Protein AF-A0A8J3MPX0-F1 (afdb_monomer_lite)

Foldseek 3Di:
DEAEAALPDPLVVVVVQPVVDPDQWAQPDPVSPYIYGAQLDWDWDDDPPDIAIEHEAYAADDAPPDPCCVPSNHDDPVSVVSLVVRDPDA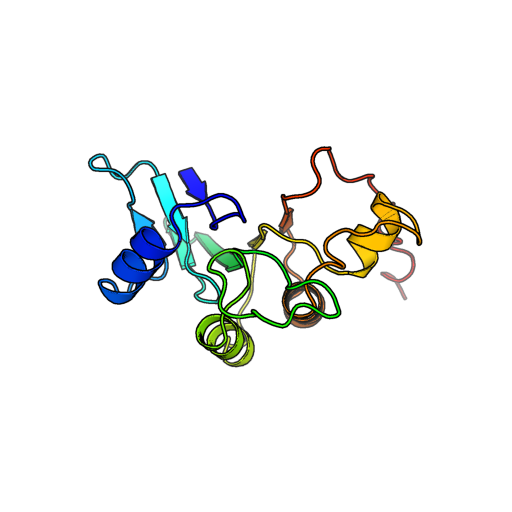HAEYEYAWAQQVLCCVQPPPDDSDGSTDVSRVVCCVRRVHPYYHYHDPPDPRPPPPPCPVPPDD

Radius of gyration: 16.19 Å; chains: 1; bounding box: 38×43×41 Å

pLDDT: mean 86.73, std 17.26, range [35.75, 98.5]

Organism: NCBI:txid2778364

Secondary structure (DSSP, 8-state):
-EE---SSS-HHHHHHHHHT--SSEEE-STTS--EEEPBT--EEEEETTEEEEEEEE-SBPPPTT-S-TTSTTBPPHHHHHHHHT--S----EEEESS--HHHHHHHH-TT--S----HHHHHHHHHH--SEEE--SSSS---------TTS--

Structure (mmCIF, N/CA/C/O backbone):
data_AF-A0A8J3MPX0-F1
#
_entry.id   AF-A0A8J3MPX0-F1
#
loop_
_atom_site.group_PDB
_atom_site.id
_atom_site.type_symbol
_atom_site.label_atom_id
_atom_site.label_alt_id
_atom_site.label_comp_id
_atom_site.label_asym_id
_atom_site.label_entity_id
_atom_site.label_seq_id
_atom_site.pdbx_PDB_ins_code
_atom_site.Cartn_x
_atom_site.Cartn_y
_atom_site.Cartn_z
_atom_site.occupancy
_atom_site.B_iso_or_equiv
_atom_site.auth_seq_id
_atom_site.auth_comp_id
_atom_site.auth_asym_id
_atom_site.auth_atom_id
_atom_site.pdbx_PDB_model_num
ATOM 1 N N . MET A 1 1 ? -16.558 -0.653 1.333 1.00 93.06 1 MET A N 1
ATOM 2 C CA . MET A 1 1 ? -15.466 -1.237 0.530 1.00 93.06 1 MET A CA 1
ATOM 3 C C . MET A 1 1 ? -14.235 -0.379 0.726 1.00 93.06 1 MET A C 1
ATOM 5 O O . MET A 1 1 ? -14.365 0.833 0.644 1.00 93.06 1 MET A O 1
ATOM 9 N N . ILE A 1 2 ? -13.094 -0.992 1.027 1.00 96.94 2 ILE A N 1
ATOM 10 C CA . ILE A 1 2 ? -11.810 -0.306 1.223 1.00 96.94 2 ILE A CA 1
ATOM 11 C C . ILE A 1 2 ? -10.881 -0.781 0.114 1.00 96.94 2 ILE A C 1
ATOM 13 O O . ILE A 1 2 ? -10.868 -1.977 -0.176 1.00 96.94 2 ILE A O 1
ATOM 17 N N . PHE A 1 3 ? -10.148 0.133 -0.511 1.00 97.81 3 PHE A N 1
ATOM 18 C CA . PHE A 1 3 ? -9.198 -0.196 -1.564 1.00 97.81 3 PHE A CA 1
ATOM 19 C C . PHE A 1 3 ? -7.923 0.638 -1.433 1.00 97.81 3 PHE A C 1
ATOM 21 O O . PHE A 1 3 ? -7.929 1.719 -0.845 1.00 97.81 3 PHE A O 1
ATOM 28 N N . VAL A 1 4 ? -6.845 0.123 -2.014 1.00 98.19 4 VAL A N 1
ATOM 29 C CA . VAL A 1 4 ? -5.649 0.894 -2.360 1.00 98.19 4 VAL A CA 1
ATOM 30 C C . VAL A 1 4 ? -5.652 1.103 -3.866 1.00 98.19 4 VAL A C 1
ATOM 32 O O . VAL A 1 4 ? -6.127 0.243 -4.609 1.00 98.19 4 VAL A O 1
ATOM 35 N N . ARG A 1 5 ? -5.147 2.245 -4.322 1.00 96.94 5 ARG A N 1
ATOM 36 C CA . ARG A 1 5 ? -5.080 2.569 -5.751 1.00 96.94 5 ARG A CA 1
ATOM 37 C C . ARG A 1 5 ? -4.221 1.568 -6.530 1.00 96.94 5 ARG A C 1
ATOM 39 O O . ARG A 1 5 ? -3.135 1.199 -6.077 1.00 96.94 5 ARG A O 1
ATOM 46 N N . GLY A 1 6 ? -4.694 1.171 -7.710 1.00 95.62 6 GLY A N 1
ATOM 47 C CA . GLY A 1 6 ? -3.947 0.334 -8.636 1.00 95.62 6 GLY A CA 1
ATOM 48 C C . GLY A 1 6 ? -2.953 1.097 -9.513 1.00 95.62 6 GLY A C 1
ATOM 49 O O . GLY A 1 6 ? -2.522 2.196 -9.184 1.00 95.62 6 GLY A O 1
ATOM 50 N N . ASN A 1 7 ? -2.605 0.516 -10.664 1.00 94.88 7 ASN A N 1
ATOM 51 C CA . ASN A 1 7 ? -1.813 1.167 -11.720 1.00 94.88 7 ASN A CA 1
ATOM 52 C C . ASN A 1 7 ? -2.674 1.716 -12.878 1.00 94.88 7 ASN A C 1
ATOM 54 O O . ASN A 1 7 ? -2.130 2.157 -13.891 1.00 94.88 7 ASN A O 1
ATOM 58 N N . HIS A 1 8 ? -4.000 1.617 -12.756 1.00 95.12 8 HIS A N 1
ATOM 59 C CA . HIS A 1 8 ? -4.993 2.047 -13.742 1.00 95.12 8 HIS A CA 1
ATOM 60 C C . HIS A 1 8 ? -6.074 2.891 -13.058 1.00 95.12 8 HIS A C 1
ATOM 62 O O . HIS A 1 8 ? -7.250 2.549 -13.103 1.00 95.12 8 HIS A O 1
ATOM 68 N N . GLU A 1 9 ? -5.660 3.972 -12.401 1.00 96.31 9 GLU A N 1
ATOM 69 C CA . GLU A 1 9 ? -6.555 4.870 -11.666 1.00 96.31 9 GLU A CA 1
ATOM 70 C C . GLU A 1 9 ? -6.443 6.307 -12.183 1.00 96.31 9 GLU A C 1
ATOM 72 O O . GLU A 1 9 ? -5.487 6.662 -12.881 1.00 96.31 9 GLU A O 1
ATOM 77 N N . ASP A 1 10 ? -7.384 7.162 -11.782 1.00 96.94 10 ASP A N 1
ATOM 78 C CA . ASP A 1 10 ? -7.207 8.611 -11.888 1.00 96.94 10 ASP A CA 1
ATOM 79 C C . ASP A 1 10 ? -6.283 9.101 -10.764 1.00 96.94 10 ASP A C 1
ATOM 81 O O . ASP A 1 10 ? -6.707 9.473 -9.668 1.00 96.94 10 ASP A O 1
ATOM 85 N N . HIS A 1 11 ? -4.979 9.019 -11.025 1.00 96.94 11 HIS A N 1
ATOM 86 C CA . HIS A 1 11 ? -3.955 9.331 -10.033 1.00 96.94 11 HIS A CA 1
ATOM 87 C C . HIS A 1 11 ? -3.934 10.805 -9.639 1.00 96.94 11 HIS A C 1
ATOM 89 O O . HIS A 1 11 ? -3.718 11.094 -8.469 1.00 96.94 11 HIS A O 1
ATOM 95 N N . LEU A 1 12 ? -4.188 11.716 -10.584 1.00 96.75 12 LEU A N 1
ATOM 96 C CA . LEU A 1 12 ? -4.215 13.150 -10.294 1.00 96.75 12 LEU A CA 1
ATOM 97 C C . LEU A 1 12 ? -5.365 13.471 -9.345 1.00 96.75 12 LEU A C 1
ATOM 99 O O . LEU A 1 12 ? -5.148 14.099 -8.313 1.00 96.75 12 LEU A O 1
ATOM 103 N N . TRP A 1 13 ? -6.559 12.955 -9.641 1.00 97.38 13 TRP A N 1
ATOM 104 C CA . TRP A 1 13 ? -7.716 13.151 -8.780 1.00 97.38 13 TRP A CA 1
ATOM 105 C C . TRP A 1 13 ? -7.519 12.553 -7.381 1.00 97.38 13 TRP A C 1
ATOM 107 O O . TRP A 1 13 ? -7.820 13.194 -6.374 1.00 97.38 13 TRP A O 1
ATOM 117 N N . LEU A 1 14 ? -6.975 11.335 -7.296 1.00 97.19 14 LEU A N 1
ATOM 118 C CA . LEU A 1 14 ? -6.688 10.699 -6.011 1.00 97.19 14 LEU A CA 1
ATOM 119 C C . LEU A 1 14 ? -5.577 11.414 -5.224 1.00 97.19 14 LEU A C 1
ATOM 121 O O . LEU A 1 14 ? -5.605 11.402 -3.995 1.00 97.19 14 LEU A O 1
ATOM 125 N N . ASP A 1 15 ? -4.594 12.016 -5.895 1.00 96.56 15 ASP A N 1
ATOM 126 C CA . ASP A 1 15 ? -3.540 12.809 -5.248 1.00 96.56 15 ASP A CA 1
ATOM 127 C C . ASP A 1 15 ? -4.093 14.127 -4.696 1.00 96.56 15 ASP A C 1
ATOM 129 O O . ASP A 1 15 ? -3.830 14.463 -3.541 1.00 96.56 15 ASP A O 1
ATOM 133 N N . GLU A 1 16 ? -4.929 14.830 -5.463 1.00 96.69 16 GLU A N 1
ATOM 134 C CA . GLU A 1 16 ? -5.644 16.021 -4.989 1.00 96.69 16 GLU A CA 1
ATOM 135 C C . GLU A 1 16 ? -6.540 15.696 -3.788 1.00 96.69 16 GLU A C 1
ATOM 137 O O . GLU A 1 16 ? -6.546 16.425 -2.794 1.00 96.69 16 GLU A O 1
ATOM 142 N N . LEU A 1 17 ? -7.261 14.573 -3.843 1.00 95.56 17 LEU A N 1
ATOM 143 C CA . LEU A 1 17 ? -8.110 14.117 -2.748 1.00 95.56 17 LEU A CA 1
ATOM 144 C C . LEU A 1 17 ? -7.295 13.804 -1.482 1.00 95.56 17 LEU A C 1
ATOM 146 O O . LEU A 1 17 ? -7.712 14.153 -0.377 1.00 95.56 17 LEU A O 1
ATOM 150 N N . GLU A 1 18 ? -6.126 13.170 -1.624 1.00 96.31 18 GLU A N 1
ATOM 151 C CA . GLU A 1 18 ? -5.229 12.914 -0.494 1.00 96.31 18 GLU A CA 1
ATOM 152 C C . GLU A 1 18 ? -4.703 14.191 0.156 1.00 96.31 18 GLU A C 1
ATOM 154 O O . GLU A 1 18 ? -4.595 14.225 1.381 1.00 96.31 18 GLU A O 1
ATOM 159 N N . GLN A 1 19 ? -4.380 15.211 -0.641 1.00 95.62 19 GLN A N 1
ATOM 160 C CA . GLN A 1 19 ? -3.870 16.499 -0.157 1.00 95.62 19 GLN A CA 1
ATOM 161 C C . GLN A 1 19 ? -4.922 17.303 0.618 1.00 95.62 19 GLN A C 1
ATOM 163 O O . GLN A 1 19 ? -4.574 18.162 1.421 1.00 95.62 19 GLN A O 1
ATOM 168 N N . GLN A 1 20 ? -6.209 17.035 0.388 1.00 96.25 20 GLN A N 1
ATOM 169 C CA . GLN A 1 20 ? -7.324 17.737 1.031 1.00 96.25 20 GLN A CA 1
ATOM 170 C C . GLN A 1 20 ? -7.769 17.107 2.358 1.00 96.25 20 GLN A C 1
ATOM 172 O O . GL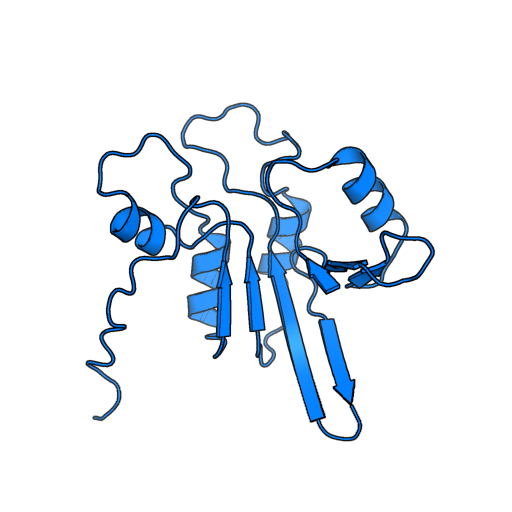N A 1 20 ? -8.699 17.602 2.996 1.00 96.25 20 GLN A O 1
ATOM 177 N N . SER A 1 21 ? -7.155 16.000 2.776 1.00 95.25 21 SER A N 1
ATOM 178 C CA . SER A 1 21 ? -7.561 15.261 3.967 1.00 95.25 21 SER A CA 1
ATOM 179 C C . SER A 1 21 ? -6.345 14.853 4.780 1.00 95.25 21 SER A C 1
ATOM 181 O O . SER A 1 21 ? -5.363 14.395 4.218 1.00 95.25 21 SER A O 1
ATOM 183 N N . GLU A 1 22 ? -6.429 14.927 6.103 1.00 94.88 22 GLU A N 1
ATOM 184 C CA . GLU A 1 22 ? -5.423 14.341 7.003 1.00 94.88 22 GLU A CA 1
ATOM 185 C C . GLU A 1 22 ? -5.766 12.895 7.390 1.00 94.88 22 GLU A C 1
ATOM 187 O O . GLU A 1 22 ? -4.956 12.193 7.986 1.00 94.88 22 GLU A O 1
ATOM 192 N N . GLU A 1 23 ? -6.960 12.419 7.027 1.00 96.81 23 GLU A N 1
ATOM 193 C CA . GLU A 1 23 ? -7.422 11.086 7.401 1.00 96.81 23 GLU A CA 1
ATOM 194 C C . GLU A 1 23 ? -6.669 9.999 6.614 1.00 96.81 23 GLU A C 1
ATOM 196 O O . GLU A 1 23 ? -6.421 10.164 5.411 1.00 96.81 23 GLU A O 1
ATOM 201 N N . PRO A 1 24 ? -6.363 8.847 7.242 1.00 96.88 24 PRO A N 1
ATOM 202 C CA . PRO A 1 24 ? -5.704 7.728 6.568 1.00 96.88 24 PRO A CA 1
ATOM 203 C C . PRO A 1 24 ? -6.605 7.070 5.517 1.00 96.88 24 PRO A C 1
ATOM 205 O O . PRO A 1 24 ? -6.117 6.449 4.573 1.00 96.88 24 PRO A O 1
ATOM 208 N N . ILE A 1 25 ? -7.926 7.203 5.664 1.00 97.56 25 ILE A N 1
ATOM 209 C CA . ILE A 1 25 ? -8.925 6.605 4.785 1.00 97.56 25 ILE A CA 1
ATOM 210 C C . ILE A 1 25 ? -9.960 7.652 4.358 1.00 97.56 25 ILE A C 1
ATOM 212 O O . ILE A 1 25 ? -10.566 8.320 5.193 1.00 97.56 25 ILE A O 1
ATOM 216 N N . ILE A 1 26 ? -10.185 7.786 3.049 1.00 97.94 26 ILE A N 1
ATOM 217 C CA . ILE A 1 26 ? -11.015 8.854 2.472 1.00 97.94 26 ILE A CA 1
ATOM 218 C C . ILE A 1 26 ? -12.174 8.246 1.670 1.00 97.94 26 ILE A C 1
ATOM 220 O O . ILE A 1 26 ? -11.928 7.388 0.820 1.00 97.94 26 ILE A O 1
ATOM 224 N N . PRO A 1 27 ? -13.439 8.655 1.889 1.00 97.50 27 PRO A N 1
ATOM 225 C CA . PRO A 1 27 ? -14.541 8.240 1.026 1.00 97.50 27 PRO A CA 1
ATOM 226 C C . PRO A 1 27 ? -14.401 8.862 -0.369 1.00 97.50 27 PRO A C 1
ATOM 228 O O . PRO A 1 27 ? -14.211 10.068 -0.492 1.00 97.50 27 PRO A O 1
ATOM 231 N N . ILE A 1 28 ? -14.546 8.047 -1.414 1.00 96.50 28 ILE A N 1
ATOM 232 C CA . ILE A 1 28 ? -14.420 8.485 -2.816 1.00 96.50 28 ILE A CA 1
ATOM 233 C C . ILE A 1 28 ? -15.768 8.619 -3.537 1.00 96.50 28 ILE A C 1
ATOM 235 O O . ILE A 1 28 ? -15.825 9.001 -4.702 1.00 96.50 28 ILE A O 1
ATOM 239 N N . ASP A 1 29 ? -16.864 8.289 -2.856 1.00 95.81 29 ASP A N 1
ATOM 240 C CA . ASP A 1 29 ? -18.222 8.389 -3.377 1.00 95.81 29 ASP A CA 1
ATOM 241 C C . ASP A 1 29 ? -19.140 9.154 -2.411 1.00 95.81 29 ASP A C 1
ATOM 243 O O . ASP A 1 29 ? -18.944 9.158 -1.192 1.00 95.81 29 ASP A O 1
ATOM 247 N N . ALA A 1 30 ? -20.198 9.760 -2.954 1.00 95.00 30 ALA A N 1
ATOM 248 C CA . ALA A 1 30 ? -21.140 10.581 -2.190 1.00 95.00 30 ALA A CA 1
ATOM 249 C C . ALA A 1 30 ? -21.890 9.810 -1.084 1.00 95.00 30 ALA A C 1
ATOM 251 O O . ALA A 1 30 ? -22.375 10.420 -0.131 1.00 95.00 30 ALA A O 1
ATOM 252 N N . TYR A 1 31 ? -21.982 8.480 -1.185 1.00 96.75 31 TYR A N 1
ATOM 253 C CA . TYR A 1 31 ? -22.680 7.637 -0.213 1.00 96.75 31 TYR A CA 1
ATOM 254 C C . TYR A 1 31 ? -21.755 7.059 0.856 1.00 96.75 31 TYR A C 1
ATOM 256 O O . TYR A 1 31 ? -22.244 6.344 1.734 1.00 96.75 31 TYR A O 1
ATOM 264 N N . LYS A 1 32 ? -20.447 7.356 0.798 1.00 95.69 32 LYS A N 1
ATOM 265 C CA . LYS A 1 32 ? -19.437 6.847 1.734 1.00 95.69 32 LYS A CA 1
ATOM 266 C C . LYS A 1 32 ? -19.474 5.318 1.823 1.00 95.69 32 LYS A C 1
ATOM 268 O O . LYS A 1 32 ? -19.566 4.728 2.898 1.00 95.69 32 LYS A O 1
ATOM 273 N N . ARG A 1 33 ? -19.473 4.659 0.666 1.00 96.50 33 ARG A N 1
ATOM 274 C CA . ARG A 1 33 ? -19.478 3.194 0.536 1.00 96.50 33 ARG A CA 1
ATOM 275 C C . ARG A 1 33 ? -18.143 2.661 0.040 1.00 96.50 33 ARG A C 1
ATOM 277 O O . ARG A 1 33 ? -17.834 1.495 0.300 1.00 96.50 33 ARG A O 1
ATOM 284 N N . VAL A 1 34 ? -17.355 3.484 -0.640 1.00 97.56 34 VAL A N 1
ATOM 285 C CA . VAL A 1 34 ? -16.050 3.157 -1.205 1.00 97.56 34 VAL A CA 1
ATOM 286 C C . VAL A 1 34 ? -15.012 4.109 -0.634 1.00 97.56 34 VAL A C 1
ATOM 288 O O . VAL A 1 34 ? -15.185 5.325 -0.648 1.00 97.56 34 VAL A O 1
ATOM 291 N N . TYR A 1 35 ? -13.938 3.535 -0.110 1.00 98.12 35 TYR A N 1
ATOM 292 C CA . TYR A 1 35 ? -12.942 4.252 0.661 1.00 98.12 35 TYR A CA 1
ATOM 293 C C . TYR A 1 35 ? -11.540 3.952 0.154 1.00 98.12 35 TYR A C 1
ATOM 295 O O . TYR A 1 35 ? -11.136 2.790 0.103 1.00 98.12 35 TYR A O 1
ATOM 303 N N . HIS A 1 36 ? -10.809 5.006 -0.177 1.00 98.31 36 HIS A N 1
ATOM 304 C CA . HIS A 1 36 ? -9.409 4.952 -0.553 1.00 98.31 36 HIS A CA 1
ATOM 305 C C . HIS A 1 36 ? -8.536 5.003 0.706 1.00 98.31 36 HIS A C 1
ATOM 307 O O . HIS A 1 36 ? -8.614 5.963 1.472 1.00 98.31 36 HIS A O 1
ATOM 313 N N . LEU A 1 37 ? -7.725 3.968 0.924 1.00 98.44 37 LEU A N 1
ATOM 314 C CA . LEU A 1 37 ? -6.729 3.904 1.992 1.00 98.44 37 LEU A CA 1
ATOM 315 C C . LEU A 1 37 ? -5.395 4.448 1.468 1.00 98.44 37 LEU A C 1
ATOM 317 O O . LEU A 1 37 ? -4.862 3.928 0.487 1.00 98.44 37 LEU A O 1
ATOM 321 N N . LYS A 1 38 ? -4.861 5.483 2.122 1.00 98.00 38 LYS A N 1
ATOM 322 C CA . LYS A 1 38 ? -3.604 6.120 1.721 1.00 98.00 38 LYS A CA 1
ATOM 323 C C . LYS A 1 38 ? -2.414 5.187 1.902 1.00 98.00 38 LYS A C 1
ATOM 325 O O . LYS A 1 38 ? -2.317 4.470 2.901 1.00 98.00 38 LYS A O 1
ATOM 330 N N . THR A 1 39 ? -1.462 5.267 0.977 1.00 98.31 39 THR A N 1
ATOM 331 C CA . THR A 1 39 ? -0.187 4.566 1.125 1.00 98.31 39 THR A CA 1
ATOM 332 C C . THR A 1 39 ? 0.551 5.064 2.368 1.00 98.31 39 THR A C 1
ATOM 334 O O . THR A 1 39 ? 0.705 6.273 2.570 1.00 98.31 39 THR A O 1
ATOM 337 N N . GLY A 1 40 ? 1.015 4.128 3.199 1.00 97.44 40 GLY A N 1
ATOM 338 C CA . GLY A 1 40 ? 1.873 4.443 4.344 1.00 97.44 40 GLY A CA 1
ATOM 339 C C . GLY A 1 40 ? 1.160 5.089 5.535 1.00 97.44 40 GLY A C 1
ATOM 340 O O . GLY A 1 40 ? 1.833 5.567 6.441 1.00 97.44 40 GLY A O 1
ATOM 341 N N . GLN A 1 41 ? -0.177 5.108 5.568 1.00 96.94 41 GLN A N 1
ATOM 342 C CA . GLN A 1 41 ? -0.937 5.591 6.725 1.00 96.94 41 GLN A CA 1
ATOM 343 C C . GLN A 1 41 ? -1.809 4.470 7.310 1.00 96.94 41 GLN A C 1
ATOM 345 O O . GLN A 1 41 ? -2.816 4.097 6.703 1.00 96.94 41 GLN A O 1
ATOM 350 N N . PRO A 1 42 ? -1.445 3.901 8.476 1.00 96.88 42 PRO A N 1
ATOM 351 C CA . PRO A 1 42 ? -2.245 2.866 9.112 1.00 96.88 42 PRO A CA 1
ATOM 352 C C . PRO A 1 42 ? -3.621 3.394 9.517 1.00 96.88 42 PRO A C 1
ATOM 354 O O . PRO A 1 42 ? -3.739 4.438 10.157 1.00 96.88 42 PRO A O 1
ATOM 357 N N . TRP A 1 43 ? -4.662 2.632 9.206 1.00 97.38 43 TRP A N 1
ATOM 358 C CA . TRP A 1 43 ? -6.015 2.886 9.679 1.00 97.38 43 TRP A CA 1
ATOM 359 C C . TRP A 1 43 ? -6.406 1.855 10.735 1.00 97.38 43 TRP A C 1
ATOM 361 O O . TRP A 1 43 ? -6.233 0.651 10.537 1.00 97.38 43 TRP A O 1
ATOM 371 N N . ILE A 1 44 ? -6.945 2.327 11.859 1.00 96.88 44 ILE A N 1
ATOM 372 C CA . ILE A 1 44 ? -7.435 1.476 12.943 1.00 96.88 44 ILE A CA 1
ATOM 373 C C . ILE A 1 44 ? -8.956 1.412 12.844 1.00 96.88 44 ILE A C 1
ATOM 375 O O . ILE A 1 44 ? -9.657 2.389 13.111 1.00 96.88 44 ILE A O 1
ATOM 379 N N . PHE A 1 45 ? -9.472 0.241 12.481 1.00 95.56 45 PHE A N 1
ATOM 380 C CA . PHE A 1 45 ? -10.891 -0.055 12.609 1.00 95.56 45 PHE A CA 1
ATOM 381 C C . PHE A 1 45 ? -11.173 -0.553 14.021 1.00 95.56 45 PHE A C 1
ATOM 383 O O . PHE A 1 45 ? -10.627 -1.578 14.427 1.00 95.56 45 PHE A O 1
ATOM 390 N N . GLN A 1 46 ? -12.049 0.134 14.751 1.00 96.62 46 GLN A N 1
ATOM 391 C CA . GLN A 1 46 ? -12.422 -0.244 16.109 1.00 96.62 46 GLN A CA 1
ATOM 392 C C . GLN A 1 46 ? -13.918 -0.544 16.211 1.00 96.62 46 GLN A C 1
ATOM 394 O O . GLN A 1 46 ? -14.761 0.222 15.738 1.00 96.62 46 GLN A O 1
ATOM 399 N N . LYS A 1 47 ? -14.255 -1.649 16.882 1.00 95.75 47 LYS A N 1
ATOM 400 C CA . LYS A 1 47 ? -15.630 -2.015 17.231 1.00 95.75 47 LYS A CA 1
ATOM 401 C C . LYS A 1 47 ? -15.669 -2.523 18.671 1.00 95.75 47 LYS A C 1
ATOM 403 O O . LYS A 1 47 ? -15.270 -3.645 18.964 1.00 95.75 47 LYS A O 1
ATOM 408 N N . GLY A 1 48 ? -16.168 -1.687 19.581 1.00 95.88 48 GLY A N 1
ATOM 409 C CA . GLY A 1 48 ? -16.094 -1.971 21.015 1.00 95.88 48 GLY A CA 1
ATOM 410 C C . GLY A 1 48 ? -14.635 -2.050 21.476 1.00 95.88 48 GLY A C 1
ATOM 411 O O . GLY A 1 48 ? -13.883 -1.092 21.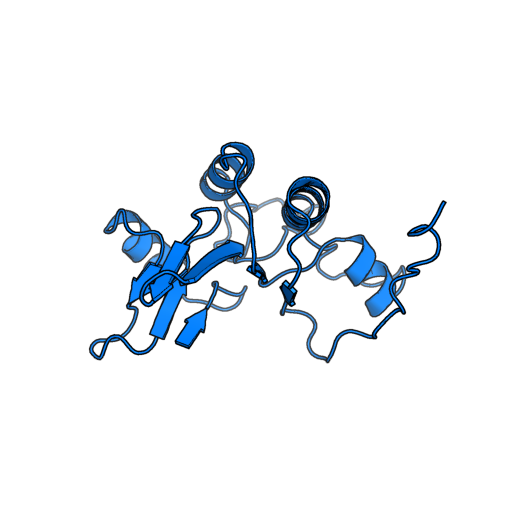296 1.00 95.88 48 GLY A O 1
ATOM 412 N N . ASN A 1 49 ? -14.248 -3.201 22.031 1.00 95.31 49 ASN A N 1
ATOM 413 C CA . ASN A 1 49 ? -12.887 -3.465 22.517 1.00 95.31 49 ASN A CA 1
ATOM 414 C C . ASN A 1 49 ? -11.997 -4.169 21.480 1.00 95.31 49 ASN A C 1
ATOM 416 O O . ASN A 1 49 ? -10.835 -4.447 21.765 1.00 95.31 49 ASN A O 1
ATOM 420 N N . GLU A 1 50 ? -12.533 -4.492 20.302 1.00 96.19 50 GLU A N 1
ATOM 421 C CA . GLU A 1 50 ? -11.768 -5.103 19.219 1.00 96.19 50 GLU A CA 1
ATOM 422 C C . GLU A 1 50 ? -11.222 -4.022 18.289 1.00 96.19 50 GLU A C 1
ATOM 424 O O . GLU A 1 50 ? -11.935 -3.077 17.932 1.00 96.19 50 GLU A O 1
ATOM 429 N N . GLN A 1 51 ? -9.967 -4.189 17.870 1.00 96.56 51 GLN A N 1
ATOM 430 C CA . GLN A 1 51 ? -9.318 -3.318 16.900 1.00 96.56 51 GLN A CA 1
ATOM 431 C C . GLN A 1 51 ? -8.603 -4.129 15.819 1.00 96.56 51 GLN A C 1
ATOM 433 O O . GLN A 1 51 ? -8.039 -5.189 16.095 1.00 96.56 51 GLN A O 1
ATOM 438 N N . VAL A 1 52 ? -8.609 -3.603 14.597 1.00 96.81 52 VAL A N 1
ATOM 439 C CA . VAL A 1 52 ? -7.858 -4.133 13.457 1.00 96.81 52 VAL A CA 1
ATOM 440 C C . VAL A 1 52 ? -7.084 -2.986 12.822 1.00 96.81 52 VAL A C 1
ATOM 442 O O . VAL A 1 52 ? -7.681 -2.036 12.318 1.00 96.81 52 VAL A O 1
ATOM 445 N N . THR A 1 53 ? -5.758 -3.088 12.830 1.00 97.88 53 THR A N 1
ATOM 446 C CA . THR A 1 53 ? -4.864 -2.160 12.133 1.00 97.88 53 THR A CA 1
ATOM 447 C C . THR A 1 53 ? -4.648 -2.635 10.702 1.00 97.88 53 THR A C 1
ATOM 449 O O . THR A 1 53 ? -4.182 -3.757 10.473 1.00 97.88 53 THR A O 1
ATOM 452 N N . ILE A 1 54 ? -4.960 -1.768 9.743 1.00 98.19 54 ILE A N 1
ATOM 453 C CA . ILE A 1 54 ? -4.850 -2.027 8.308 1.00 98.19 54 ILE A CA 1
ATOM 454 C C . ILE A 1 54 ? -3.871 -1.019 7.708 1.00 98.19 54 ILE A C 1
ATOM 456 O O . ILE A 1 54 ? -4.015 0.182 7.921 1.00 98.19 54 ILE A O 1
ATOM 460 N N . LEU A 1 55 ? -2.896 -1.499 6.942 1.00 98.50 55 LEU A N 1
ATOM 461 C CA . LEU A 1 55 ? -1.970 -0.667 6.173 1.00 98.50 55 LEU A CA 1
ATOM 462 C C . LEU A 1 55 ? -2.206 -0.890 4.681 1.00 98.50 55 LEU A C 1
ATOM 464 O O . LEU A 1 55 ? -2.333 -2.030 4.235 1.00 98.50 55 LEU A O 1
ATOM 468 N N . GLY A 1 56 ? -2.254 0.205 3.927 1.00 98.19 56 GLY A N 1
ATOM 469 C CA . GLY A 1 56 ? -2.359 0.196 2.475 1.00 98.19 56 GLY A CA 1
ATOM 470 C C . GLY A 1 56 ? -1.036 0.550 1.802 1.00 98.19 56 GLY A C 1
ATOM 471 O O . GLY A 1 56 ? -0.322 1.431 2.283 1.00 98.19 56 GLY A O 1
ATOM 472 N N . ILE A 1 57 ? -0.733 -0.102 0.678 1.00 98.44 57 ILE A N 1
ATOM 473 C CA . ILE A 1 57 ? 0.307 0.309 -0.275 1.00 98.44 57 ILE A CA 1
ATOM 474 C C . ILE A 1 57 ? -0.268 0.237 -1.693 1.00 98.44 57 ILE A C 1
ATOM 476 O O . ILE A 1 57 ? -0.486 -0.847 -2.236 1.00 98.44 57 ILE A O 1
ATOM 480 N N . GLY A 1 58 ? -0.574 1.395 -2.277 1.00 97.44 58 GLY A N 1
ATOM 481 C CA . GLY A 1 58 ? -1.065 1.481 -3.652 1.00 97.44 58 GLY A CA 1
ATOM 482 C C . GLY A 1 58 ? 0.058 1.490 -4.691 1.00 97.44 58 GLY A C 1
ATOM 483 O O . GLY A 1 58 ? 1.233 1.371 -4.351 1.00 97.44 58 GLY A O 1
ATOM 484 N N . ARG A 1 59 ? -0.322 1.706 -5.960 1.00 96.69 59 ARG A N 1
ATOM 485 C CA . ARG A 1 59 ? 0.589 1.854 -7.115 1.00 96.69 59 ARG A CA 1
ATOM 486 C C . ARG A 1 59 ? 1.416 0.581 -7.375 1.00 96.69 59 ARG A C 1
ATOM 488 O O . ARG A 1 59 ? 1.144 -0.482 -6.818 1.00 96.69 59 ARG A O 1
ATOM 495 N N . ILE A 1 60 ? 2.359 0.662 -8.311 1.00 94.94 60 ILE A N 1
ATOM 496 C CA . ILE A 1 60 ? 3.331 -0.400 -8.619 1.00 94.94 60 ILE A CA 1
ATOM 497 C C . ILE A 1 60 ? 4.761 0.122 -8.529 1.00 94.94 60 ILE A C 1
ATOM 499 O O . ILE A 1 60 ? 4.996 1.332 -8.586 1.00 94.94 60 ILE A O 1
ATOM 503 N N . ALA A 1 61 ? 5.724 -0.789 -8.431 1.00 92.62 61 ALA A N 1
ATOM 504 C CA . ALA A 1 61 ? 7.124 -0.434 -8.608 1.00 92.62 61 ALA A CA 1
ATOM 505 C C . ALA A 1 61 ? 7.388 0.057 -10.042 1.00 92.62 61 ALA A C 1
ATOM 507 O O . ALA A 1 61 ? 6.786 -0.418 -11.014 1.00 92.62 61 ALA A O 1
ATOM 508 N N . ALA A 1 62 ? 8.312 1.008 -10.182 1.00 90.25 62 ALA A N 1
ATOM 509 C CA . ALA A 1 62 ? 8.826 1.384 -11.490 1.00 90.25 62 ALA A CA 1
ATOM 510 C C . ALA A 1 62 ? 9.723 0.257 -12.036 1.00 90.25 62 ALA A C 1
ATOM 512 O O . ALA A 1 62 ? 10.561 -0.268 -11.299 1.00 90.25 62 ALA A O 1
ATOM 513 N N . PRO A 1 63 ? 9.575 -0.146 -13.310 1.00 84.50 63 PRO A N 1
ATOM 514 C CA . PRO A 1 63 ? 10.424 -1.180 -13.882 1.00 84.50 63 PRO A CA 1
ATOM 515 C C . PRO A 1 63 ? 11.875 -0.698 -13.995 1.00 84.50 63 PRO A C 1
ATOM 517 O O . PRO A 1 63 ? 12.144 0.491 -14.167 1.00 84.50 63 PRO A O 1
ATOM 520 N N . THR A 1 64 ? 12.827 -1.632 -13.946 1.00 81.06 64 THR A N 1
ATOM 521 C CA . THR A 1 64 ? 14.252 -1.318 -14.116 1.00 81.06 64 THR A CA 1
ATOM 522 C C . THR A 1 64 ? 14.495 -0.574 -15.431 1.00 81.06 64 THR A C 1
ATOM 524 O O . THR A 1 64 ? 14.104 -1.046 -16.498 1.00 81.06 64 THR A O 1
ATOM 527 N N . GLY A 1 65 ? 15.174 0.572 -15.352 1.00 82.00 65 GLY A N 1
ATOM 528 C CA . GLY A 1 65 ? 15.458 1.423 -16.510 1.00 82.00 65 GLY A CA 1
ATOM 529 C C . GLY A 1 65 ? 14.331 2.390 -16.886 1.00 82.00 65 GLY A C 1
ATOM 530 O O . GLY A 1 65 ? 14.453 3.071 -17.897 1.00 82.00 65 GLY A O 1
ATOM 531 N N . GLU A 1 66 ? 13.249 2.471 -16.103 1.00 86.62 66 GLU A N 1
ATOM 5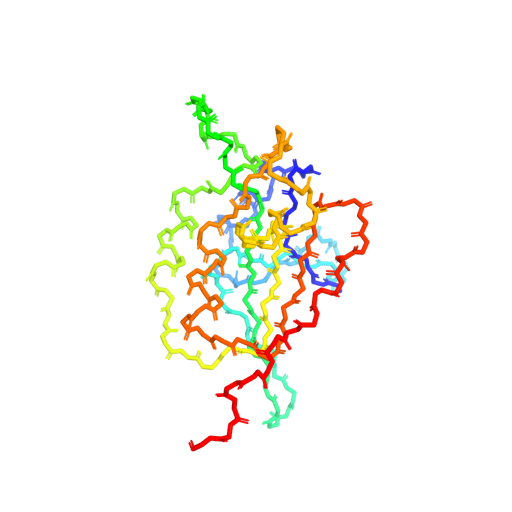32 C CA . GLU A 1 66 ? 12.279 3.562 -16.224 1.00 86.62 66 GLU A CA 1
ATOM 533 C C . GLU A 1 66 ? 12.928 4.896 -15.840 1.00 86.62 66 GLU A C 1
ATOM 535 O O . GLU A 1 66 ? 13.428 5.065 -14.728 1.00 86.62 66 GLU A O 1
ATOM 540 N N . GLU A 1 67 ? 12.890 5.856 -16.760 1.00 85.56 67 GLU A N 1
ATOM 541 C CA . GLU A 1 67 ? 13.441 7.196 -16.545 1.00 85.56 67 GLU A CA 1
ATOM 542 C C . GLU A 1 67 ? 12.393 8.151 -15.957 1.00 85.56 67 GLU A C 1
ATOM 544 O O . GLU A 1 67 ? 12.733 9.098 -15.248 1.00 85.56 67 GLU A O 1
ATOM 549 N N . ASN A 1 68 ? 11.102 7.902 -16.206 1.00 87.94 68 ASN A N 1
ATOM 550 C CA . ASN A 1 68 ? 10.016 8.738 -15.711 1.00 87.94 68 ASN A CA 1
ATOM 551 C C . ASN A 1 68 ? 9.319 8.099 -14.502 1.00 87.94 68 ASN A C 1
ATOM 553 O O . ASN A 1 68 ? 8.184 7.620 -14.581 1.00 87.94 68 ASN A O 1
ATOM 557 N N . LEU A 1 69 ? 10.000 8.163 -13.357 1.00 85.69 69 LEU A N 1
ATOM 558 C CA . LEU A 1 69 ? 9.508 7.681 -12.058 1.00 85.69 69 LEU A CA 1
ATOM 559 C C . LEU A 1 69 ? 8.312 8.490 -11.516 1.00 85.69 69 LEU A C 1
ATOM 561 O O . LEU A 1 69 ? 7.617 8.043 -10.611 1.00 85.69 69 LEU A O 1
ATOM 565 N N . ARG A 1 70 ? 8.030 9.665 -12.093 1.00 87.12 70 ARG A N 1
ATOM 566 C CA . ARG A 1 70 ? 6.944 10.564 -11.663 1.00 87.12 70 ARG A CA 1
ATOM 567 C C . ARG A 1 70 ? 5.584 10.218 -12.261 1.00 87.12 70 ARG A C 1
ATOM 569 O O . ARG A 1 70 ? 4.609 10.926 -12.024 1.00 87.12 70 ARG A O 1
ATOM 576 N N . GLN A 1 71 ? 5.490 9.159 -13.065 1.00 92.12 71 GLN A N 1
ATOM 577 C CA . GLN A 1 71 ? 4.188 8.704 -13.544 1.00 92.12 71 GLN A CA 1
ATOM 578 C C . GLN A 1 71 ? 3.319 8.286 -12.355 1.00 92.12 71 GLN A C 1
ATOM 580 O O . GLN A 1 71 ? 3.745 7.492 -11.520 1.00 92.12 71 GLN A O 1
ATOM 585 N N . GLY A 1 72 ? 2.067 8.748 -12.334 1.00 93.31 72 GLY A N 1
ATOM 586 C CA . GLY A 1 72 ? 1.130 8.484 -11.238 1.00 93.31 72 GLY A CA 1
ATOM 587 C C . GLY A 1 72 ? 0.845 6.999 -10.972 1.00 93.31 72 GLY A C 1
ATOM 588 O O . GLY A 1 72 ? 0.363 6.644 -9.912 1.00 93.31 72 GLY A O 1
ATOM 589 N N . LYS A 1 73 ? 1.177 6.088 -11.884 1.00 94.75 73 LYS A N 1
ATOM 590 C CA . LYS A 1 73 ? 1.035 4.648 -11.625 1.00 94.75 73 LYS A CA 1
ATOM 591 C C . LYS A 1 73 ? 2.132 4.076 -10.717 1.00 94.75 73 LYS A C 1
ATOM 593 O O . LYS A 1 73 ? 1.950 2.983 -10.187 1.00 94.75 73 LYS A O 1
ATOM 598 N N . TYR A 1 74 ? 3.257 4.777 -10.569 1.00 96.25 74 TYR A N 1
ATOM 599 C CA . TYR A 1 74 ? 4.389 4.346 -9.751 1.00 96.25 74 TYR A CA 1
ATOM 600 C C . TYR A 1 74 ? 4.284 4.882 -8.331 1.00 96.25 74 TYR A C 1
ATOM 602 O O . TYR A 1 74 ? 3.664 5.927 -8.116 1.00 96.25 74 TYR A O 1
ATOM 610 N N . LEU A 1 75 ? 4.878 4.162 -7.380 1.00 95.81 75 LEU A N 1
ATOM 611 C CA . LEU A 1 75 ? 5.050 4.620 -6.002 1.00 95.81 75 LEU A CA 1
ATOM 612 C C . LEU A 1 75 ? 5.803 5.961 -5.978 1.00 95.81 75 LEU A C 1
ATOM 614 O O . LEU A 1 75 ? 6.803 6.118 -6.679 1.00 95.81 75 LEU A O 1
ATOM 618 N N . GLN A 1 76 ? 5.302 6.935 -5.220 1.00 95.88 76 GLN A N 1
ATOM 619 C CA . GLN A 1 76 ? 5.878 8.280 -5.156 1.00 95.88 76 GLN A CA 1
ATOM 620 C C . GLN A 1 76 ? 6.783 8.456 -3.938 1.00 95.88 76 GLN A C 1
ATOM 622 O O . GLN A 1 76 ? 6.603 7.813 -2.909 1.00 95.88 76 GLN A O 1
ATOM 627 N N . GLU A 1 77 ? 7.722 9.396 -4.031 1.00 95.06 77 GLU A N 1
ATOM 628 C CA . GLU A 1 77 ? 8.716 9.673 -2.985 1.00 95.06 77 GLU A CA 1
ATOM 629 C C . GLU A 1 77 ? 8.078 9.976 -1.619 1.00 95.06 77 GLU A C 1
ATOM 631 O O . GLU A 1 77 ? 8.463 9.386 -0.615 1.00 95.06 77 GLU A O 1
ATOM 636 N N . TYR A 1 78 ? 7.014 10.785 -1.579 1.00 95.25 78 TYR A N 1
ATOM 637 C CA . TYR A 1 78 ? 6.307 11.085 -0.327 1.00 95.25 78 TYR A CA 1
ATOM 638 C C . TYR A 1 78 ? 5.614 9.855 0.288 1.00 95.25 78 TYR A C 1
ATOM 640 O O . TYR A 1 78 ? 5.394 9.799 1.497 1.00 95.25 78 TYR A O 1
ATOM 648 N N . GLU A 1 79 ? 5.230 8.867 -0.525 1.00 97.19 79 GLU A N 1
ATOM 649 C CA . GLU A 1 79 ? 4.658 7.609 -0.040 1.00 97.19 79 GLU A CA 1
ATOM 650 C C . GLU A 1 79 ? 5.756 6.711 0.529 1.00 97.19 79 GLU A C 1
ATOM 652 O O . GLU A 1 79 ? 5.572 6.122 1.593 1.00 97.19 79 GLU A O 1
ATOM 657 N N . VAL A 1 80 ? 6.911 6.661 -0.139 1.00 96.88 80 VAL A N 1
ATOM 658 C CA . VAL A 1 80 ? 8.114 5.966 0.338 1.00 96.88 80 VAL A CA 1
ATOM 659 C C . VAL A 1 80 ? 8.558 6.527 1.692 1.00 96.88 80 VAL A C 1
ATOM 661 O O . VAL A 1 80 ? 8.762 5.769 2.637 1.00 96.88 80 VAL A O 1
ATOM 664 N N . GLU A 1 81 ? 8.631 7.852 1.832 1.00 96.69 81 GLU A N 1
ATOM 665 C CA . GLU A 1 81 ? 8.961 8.511 3.101 1.00 96.69 81 GLU A CA 1
ATOM 666 C C . GLU A 1 81 ? 7.989 8.128 4.224 1.00 96.69 81 GLU A C 1
ATOM 668 O O . GLU A 1 81 ? 8.427 7.788 5.326 1.00 96.69 81 GLU A O 1
ATOM 673 N N . ARG A 1 82 ? 6.676 8.109 3.945 1.00 96.44 82 ARG A N 1
ATOM 674 C CA . ARG A 1 82 ? 5.663 7.651 4.913 1.00 96.44 82 ARG A CA 1
ATOM 675 C C . ARG A 1 82 ? 5.911 6.207 5.341 1.00 96.44 82 ARG A C 1
ATOM 677 O O . ARG A 1 82 ? 5.819 5.916 6.529 1.00 96.44 82 ARG A O 1
ATOM 684 N N . LEU A 1 83 ? 6.242 5.318 4.401 1.00 97.44 83 LEU A N 1
ATOM 685 C CA . LEU A 1 83 ? 6.530 3.910 4.690 1.00 97.44 83 LEU A CA 1
ATOM 686 C C . LEU A 1 83 ? 7.769 3.751 5.584 1.00 97.44 83 LEU A C 1
ATOM 688 O O . LEU A 1 83 ? 7.724 2.986 6.547 1.00 97.44 83 LEU A O 1
ATOM 692 N N . TYR A 1 84 ? 8.834 4.517 5.333 1.00 95.69 84 TYR A N 1
ATOM 693 C CA . TYR A 1 84 ? 10.032 4.522 6.182 1.00 95.69 84 TYR A CA 1
ATOM 694 C C . TYR A 1 84 ? 9.780 5.072 7.590 1.00 95.69 84 TYR A C 1
ATOM 696 O O . TYR A 1 84 ? 10.428 4.646 8.545 1.00 95.69 84 TYR A O 1
ATOM 704 N N . GLN A 1 85 ? 8.847 6.013 7.730 1.00 95.06 85 GLN A N 1
ATOM 705 C CA . GLN A 1 85 ? 8.498 6.648 9.004 1.00 95.06 85 GLN A CA 1
ATOM 706 C C . GLN A 1 85 ? 7.377 5.922 9.760 1.00 95.06 85 GLN A C 1
ATOM 708 O O . GLN A 1 85 ? 6.908 6.422 10.786 1.00 95.06 85 GLN A O 1
ATOM 713 N N . LEU A 1 86 ? 6.935 4.753 9.280 1.00 95.12 86 LEU A N 1
ATOM 714 C CA . LEU A 1 86 ? 5.862 4.008 9.927 1.00 95.12 86 LEU A CA 1
ATOM 715 C C . LEU A 1 86 ? 6.220 3.671 11.386 1.00 95.12 86 LEU A C 1
ATOM 717 O O . LEU A 1 86 ? 7.300 3.131 11.655 1.00 95.12 86 LEU A O 1
ATOM 721 N N . PRO A 1 87 ? 5.315 3.950 12.342 1.00 89.44 87 PRO A N 1
ATOM 722 C CA . PRO A 1 87 ? 5.545 3.621 13.737 1.00 89.44 87 PRO A CA 1
ATOM 723 C C . PRO A 1 87 ? 5.555 2.105 13.934 1.00 89.44 87 PRO A C 1
ATOM 725 O O . PRO A 1 87 ? 4.731 1.383 13.373 1.00 89.44 87 PRO A O 1
ATOM 728 N N . GLN A 1 88 ? 6.442 1.627 14.808 1.00 87.19 88 GLN A N 1
ATOM 729 C CA . GLN A 1 88 ? 6.457 0.226 15.220 1.00 87.19 88 GLN A CA 1
ATOM 730 C C . GLN A 1 88 ? 5.210 -0.081 16.057 1.00 87.19 88 GLN A C 1
ATOM 732 O O . GLN A 1 88 ? 5.150 0.208 17.252 1.00 87.19 88 GLN A O 1
ATOM 737 N N . GLN A 1 89 ? 4.202 -0.658 15.408 1.00 88.50 89 GLN A N 1
ATOM 738 C CA . GLN A 1 89 ? 2.929 -1.039 16.008 1.00 88.50 89 GLN A CA 1
ATOM 739 C C . GLN A 1 89 ? 2.400 -2.336 15.381 1.00 88.50 89 GLN A C 1
ATOM 741 O O . GLN A 1 89 ? 2.747 -2.646 14.239 1.00 88.50 89 GLN A O 1
ATOM 746 N N . PRO A 1 90 ? 1.540 -3.099 16.082 1.00 92.50 90 PRO A N 1
ATOM 747 C CA . PRO A 1 90 ? 0.941 -4.298 15.512 1.00 92.50 90 PRO A CA 1
ATOM 748 C C . PRO A 1 90 ? 0.162 -3.991 14.228 1.00 92.50 90 PRO A C 1
ATOM 750 O O . PRO A 1 90 ? -0.742 -3.152 14.222 1.00 92.50 90 PRO A O 1
ATOM 753 N N . LEU A 1 91 ? 0.495 -4.714 13.158 1.00 97.06 91 LEU A N 1
ATOM 754 C CA . LEU A 1 91 ? -0.204 -4.667 11.879 1.00 97.06 91 LEU A CA 1
ATOM 755 C C . LEU A 1 91 ? -0.986 -5.967 11.681 1.00 97.06 91 LEU A C 1
ATOM 757 O O . LEU A 1 91 ? -0.408 -7.051 11.711 1.00 97.06 91 LEU A O 1
ATOM 761 N N . ASN A 1 92 ? -2.302 -5.875 11.479 1.00 97.62 92 ASN A N 1
ATOM 762 C CA . ASN A 1 92 ? -3.147 -7.058 11.312 1.00 97.62 92 ASN A CA 1
ATOM 763 C C . ASN A 1 92 ? -3.347 -7.419 9.839 1.00 97.62 92 ASN A C 1
ATOM 765 O O . ASN A 1 92 ? -3.354 -8.598 9.491 1.00 97.62 92 ASN A O 1
ATOM 769 N N . ILE A 1 93 ? -3.529 -6.413 8.984 1.00 98.06 93 ILE A N 1
ATOM 770 C CA . ILE A 1 93 ? -3.794 -6.606 7.559 1.00 98.06 93 ILE A CA 1
ATOM 771 C C . ILE A 1 93 ? -2.909 -5.660 6.758 1.00 98.06 93 ILE A C 1
ATOM 773 O O . ILE A 1 93 ? -2.922 -4.450 6.981 1.00 98.06 93 ILE A O 1
ATOM 777 N N . LEU A 1 94 ? -2.193 -6.213 5.787 1.00 98.31 94 LEU A N 1
ATOM 778 C CA . LEU A 1 94 ? -1.545 -5.451 4.730 1.00 98.31 94 LEU A CA 1
ATOM 779 C C . LEU A 1 94 ? -2.352 -5.602 3.435 1.00 98.31 94 LEU A C 1
ATOM 781 O O . LEU A 1 94 ? -2.635 -6.720 3.003 1.00 98.31 94 LEU A O 1
ATOM 785 N N . LEU A 1 95 ? -2.725 -4.484 2.821 1.00 98.00 95 LEU A N 1
ATOM 786 C CA . LEU A 1 95 ? -3.396 -4.434 1.527 1.00 98.00 95 LEU A CA 1
ATOM 787 C C . LEU A 1 95 ? -2.470 -3.753 0.522 1.00 98.00 95 LEU A C 1
ATOM 789 O O . LEU A 1 95 ? -2.150 -2.578 0.688 1.00 98.00 95 LEU A O 1
ATOM 793 N N . THR A 1 96 ? -2.050 -4.468 -0.516 1.00 97.62 96 THR A N 1
ATOM 794 C CA . THR A 1 96 ? -1.164 -3.918 -1.545 1.00 97.62 96 THR A CA 1
ATOM 795 C C . THR A 1 96 ? -1.742 -4.100 -2.936 1.00 97.62 96 THR A C 1
ATOM 797 O O . THR A 1 96 ? -2.501 -5.034 -3.188 1.00 97.62 96 THR A O 1
ATOM 800 N N . HIS A 1 97 ? -1.408 -3.208 -3.865 1.00 95.81 97 HIS A N 1
ATOM 801 C CA . HIS A 1 97 ? -1.716 -3.463 -5.273 1.00 95.81 97 HIS A CA 1
ATOM 802 C C . HIS A 1 97 ? -0.631 -4.310 -5.937 1.00 95.81 97 HIS A C 1
ATOM 804 O O . HIS A 1 97 ? -0.952 -5.286 -6.608 1.00 95.81 97 HIS A O 1
ATOM 810 N N . ASP A 1 98 ? 0.638 -3.976 -5.705 1.00 93.56 98 ASP A N 1
ATOM 811 C CA . ASP A 1 98 ? 1.789 -4.767 -6.152 1.00 93.56 98 ASP A CA 1
ATOM 812 C C . ASP A 1 98 ? 2.129 -5.903 -5.157 1.00 93.56 98 ASP A C 1
ATOM 814 O O . ASP A 1 98 ? 1.456 -6.070 -4.137 1.00 93.56 98 ASP A O 1
ATOM 818 N N . ALA A 1 99 ? 3.168 -6.692 -5.429 1.00 90.62 99 ALA A N 1
ATOM 819 C CA . ALA A 1 99 ? 3.661 -7.766 -4.562 1.00 90.62 99 ALA A CA 1
ATOM 820 C C . ALA A 1 99 ? 5.144 -7.586 -4.209 1.00 90.62 99 ALA A C 1
ATOM 822 O O . ALA A 1 99 ? 5.857 -6.806 -4.838 1.00 90.62 99 ALA A O 1
ATOM 823 N N . ARG A 1 100 ? 5.625 -8.349 -3.217 1.00 91.25 100 ARG A N 1
ATOM 824 C CA . ARG A 1 100 ? 7.064 -8.459 -2.932 1.00 91.25 100 ARG A CA 1
ATOM 825 C C . ARG A 1 100 ? 7.800 -9.171 -4.085 1.00 91.25 100 ARG A C 1
ATOM 827 O O . ARG A 1 100 ? 7.224 -10.092 -4.675 1.00 91.25 100 ARG A O 1
ATOM 834 N N . PRO A 1 101 ? 9.051 -8.800 -4.403 1.00 87.06 101 PRO A N 1
ATOM 835 C CA . PRO A 1 101 ? 9.736 -9.273 -5.610 1.00 87.06 101 PRO A CA 1
ATOM 836 C C . PRO A 1 101 ? 9.869 -10.788 -5.782 1.00 87.06 101 PRO A C 1
ATOM 838 O O . PRO A 1 101 ? 9.668 -11.338 -6.866 1.00 87.06 101 PRO A O 1
ATOM 841 N N . ASP A 1 102 ? 10.159 -11.501 -4.704 1.00 80.94 102 ASP A N 1
ATOM 842 C CA . ASP A 1 102 ? 10.271 -12.958 -4.667 1.00 80.94 102 ASP A CA 1
ATOM 843 C C . ASP A 1 102 ? 8.950 -13.674 -4.981 1.00 80.94 102 ASP A C 1
ATOM 845 O O . ASP A 1 102 ? 8.975 -14.732 -5.609 1.00 80.94 102 ASP A O 1
ATOM 849 N N . PHE A 1 103 ? 7.792 -13.095 -4.645 1.00 77.62 103 PHE A N 1
ATOM 850 C CA . PHE A 1 103 ? 6.498 -13.673 -5.034 1.00 77.62 103 PHE A CA 1
ATOM 851 C C . PHE A 1 103 ? 6.286 -13.574 -6.545 1.00 77.62 103 PHE A C 1
ATOM 853 O O . PHE A 1 103 ? 5.843 -14.531 -7.181 1.00 77.62 103 PHE A O 1
ATOM 860 N N . VAL A 1 104 ? 6.698 -12.459 -7.147 1.00 70.56 104 VAL A N 1
ATOM 861 C CA . VAL A 1 104 ? 6.612 -12.258 -8.596 1.00 70.56 104 VAL A CA 1
ATOM 862 C C . VAL A 1 104 ? 7.495 -13.244 -9.351 1.00 70.56 104 VAL A C 1
ATOM 864 O O . VAL A 1 104 ? 7.061 -13.834 -10.344 1.00 70.56 104 VAL A O 1
ATOM 867 N N . LEU A 1 105 ? 8.726 -13.452 -8.875 1.00 61.19 105 LEU A N 1
ATOM 868 C CA . LEU A 1 105 ? 9.661 -14.414 -9.463 1.00 61.19 105 LEU A CA 1
ATOM 869 C C . LEU A 1 105 ? 9.102 -15.844 -9.435 1.00 61.19 105 LEU A C 1
ATOM 871 O O . LEU A 1 105 ? 9.259 -16.578 -10.415 1.00 61.19 105 LEU A O 1
ATOM 875 N N . LEU A 1 106 ? 8.419 -16.223 -8.351 1.00 64.44 106 LEU A N 1
ATOM 876 C CA . LEU A 1 106 ? 7.754 -17.522 -8.221 1.00 64.44 106 LEU A CA 1
ATOM 877 C C . LEU A 1 106 ? 6.540 -17.657 -9.153 1.00 64.44 106 LEU A C 1
ATOM 879 O O . LEU A 1 106 ? 6.337 -18.716 -9.748 1.00 64.44 106 LEU A O 1
ATOM 883 N N . GLU A 1 107 ? 5.741 -16.601 -9.315 1.00 60.94 107 GLU A N 1
ATOM 884 C CA . GLU A 1 107 ? 4.527 -16.639 -10.138 1.00 60.94 107 GLU A CA 1
ATOM 885 C C . GLU A 1 107 ? 4.798 -16.601 -11.642 1.00 60.94 107 GLU A C 1
ATOM 887 O O . GLU A 1 107 ? 4.134 -17.298 -12.419 1.00 60.94 107 GLU A O 1
ATOM 892 N N . ARG A 1 108 ? 5.756 -15.770 -12.060 1.00 60.91 108 ARG A N 1
ATOM 893 C CA . ARG A 1 108 ? 6.002 -15.433 -13.466 1.00 60.91 108 ARG A CA 1
ATOM 894 C C . ARG A 1 108 ? 7.233 -16.119 -14.068 1.00 60.91 108 ARG A C 1
ATOM 896 O O . ARG A 1 108 ? 7.438 -16.034 -15.283 1.00 60.91 108 ARG A O 1
ATOM 903 N N . GLY A 1 109 ? 8.047 -16.791 -13.251 1.00 54.88 109 GLY A N 1
ATOM 904 C CA . GLY A 1 109 ? 9.353 -17.321 -13.645 1.00 54.88 109 GLY A CA 1
ATOM 905 C C . GLY A 1 109 ? 10.378 -16.216 -13.955 1.00 54.88 109 GLY A C 1
ATOM 906 O O . GLY A 1 109 ? 10.035 -15.058 -14.178 1.00 54.88 109 GLY A O 1
ATOM 907 N N . VAL A 1 110 ? 11.662 -16.584 -14.029 1.00 49.53 110 VAL A N 1
ATOM 908 C CA . VAL A 1 110 ? 12.839 -15.680 -14.132 1.00 49.53 110 VAL A CA 1
ATOM 909 C C . VAL A 1 110 ? 12.840 -14.742 -15.368 1.00 49.53 110 VAL A C 1
ATOM 911 O O . VAL A 1 110 ? 13.720 -13.901 -15.507 1.00 49.53 110 VAL A O 1
ATOM 914 N N . LYS A 1 111 ? 11.884 -14.853 -16.302 1.00 44.53 111 LYS A N 1
ATOM 915 C CA . LYS A 1 111 ? 11.943 -14.207 -17.632 1.00 44.53 111 LYS A CA 1
ATOM 916 C C . LYS A 1 111 ? 10.771 -13.286 -17.983 1.00 44.53 111 LYS A C 1
ATOM 918 O O . LYS A 1 111 ? 10.495 -13.081 -19.166 1.00 44.53 111 LYS A O 1
ATOM 923 N N . SER A 1 112 ? 10.081 -12.714 -17.005 1.00 48.38 112 SER A N 1
ATOM 924 C CA . SER A 1 112 ? 8.962 -11.814 -17.300 1.00 48.38 112 SER A CA 1
ATOM 925 C C . SER A 1 112 ? 9.393 -10.348 -17.310 1.00 48.38 112 SER A C 1
ATOM 927 O O . SER A 1 112 ? 9.820 -9.822 -16.294 1.00 48.38 112 SER A O 1
ATOM 929 N N . LYS A 1 113 ? 9.237 -9.674 -18.460 1.00 49.00 113 LYS A N 1
ATOM 930 C CA . LYS A 1 113 ? 9.472 -8.226 -18.675 1.00 49.00 113 LYS A CA 1
ATOM 931 C C . LYS A 1 113 ? 8.452 -7.308 -17.952 1.00 49.00 113 LYS A C 1
ATOM 933 O O . LYS A 1 113 ? 8.141 -6.231 -18.449 1.00 49.00 113 LYS A O 1
ATOM 938 N N . GLY A 1 114 ? 7.853 -7.759 -16.849 1.00 55.38 114 GLY A N 1
ATOM 939 C CA . GLY A 1 114 ? 6.857 -7.005 -16.073 1.00 55.38 114 GLY A CA 1
ATOM 940 C C . GLY A 1 114 ? 7.444 -6.424 -14.785 1.00 55.38 114 GLY A C 1
ATOM 941 O O . GLY A 1 114 ? 8.630 -6.620 -14.537 1.00 55.38 114 GLY A O 1
ATOM 942 N N . SER A 1 115 ? 6.611 -5.743 -13.976 1.00 62.78 115 SER A N 1
ATOM 943 C CA . SER A 1 115 ? 6.975 -5.301 -12.611 1.00 62.78 115 SER A CA 1
ATOM 944 C C . SER A 1 115 ? 7.745 -6.409 -11.895 1.00 62.78 115 SER A C 1
ATOM 946 O O . SER A 1 115 ? 7.328 -7.569 -11.943 1.00 62.78 115 SER A O 1
ATOM 948 N N . THR A 1 116 ? 8.874 -6.054 -11.284 1.00 73.62 116 THR A N 1
ATOM 949 C CA . THR A 1 116 ? 9.706 -6.956 -10.481 1.00 73.62 116 THR A CA 1
ATOM 950 C C . THR A 1 116 ? 9.176 -7.102 -9.061 1.00 73.62 116 THR A C 1
ATOM 952 O O . THR A 1 116 ? 9.854 -7.714 -8.252 1.00 73.62 116 THR A O 1
ATOM 955 N N . GLY A 1 117 ? 8.000 -6.548 -8.756 1.00 87.69 117 GLY A N 1
ATOM 956 C CA . GLY A 1 117 ? 7.531 -6.337 -7.394 1.00 87.69 117 GLY A CA 1
ATOM 957 C C . GLY A 1 117 ? 8.177 -5.108 -6.752 1.00 87.69 117 GLY A C 1
ATOM 958 O O . GLY A 1 117 ? 9.023 -4.443 -7.351 1.00 87.69 117 GLY A O 1
ATOM 959 N N . MET A 1 118 ? 7.755 -4.817 -5.525 1.00 92.62 118 MET A N 1
ATOM 960 C CA . MET A 1 118 ? 8.082 -3.605 -4.775 1.00 92.62 118 MET A CA 1
ATOM 961 C C . MET A 1 118 ? 8.840 -3.964 -3.491 1.00 92.62 118 MET A C 1
ATOM 963 O O . MET A 1 118 ? 8.324 -4.709 -2.652 1.00 92.62 118 MET A O 1
ATOM 967 N N . GLU A 1 119 ? 10.063 -3.451 -3.342 1.00 93.62 119 GLU A N 1
ATOM 968 C CA . GLU A 1 119 ? 10.929 -3.729 -2.183 1.00 93.62 119 GLU A CA 1
ATOM 969 C C . GLU A 1 119 ? 10.308 -3.215 -0.881 1.00 93.62 119 GLU A C 1
ATOM 971 O O . GLU A 1 119 ? 10.351 -3.895 0.140 1.00 93.62 119 GLU A O 1
ATOM 976 N N . GLU A 1 120 ? 9.594 -2.092 -0.928 1.00 96.75 120 GLU A N 1
ATOM 977 C CA . GLU A 1 120 ? 8.893 -1.538 0.227 1.00 96.75 120 GLU A CA 1
ATOM 978 C C . GLU A 1 120 ? 7.856 -2.527 0.786 1.00 96.75 120 GLU A C 1
ATOM 980 O O . GLU A 1 120 ? 7.687 -2.646 1.999 1.00 96.75 120 GLU A O 1
ATOM 985 N N . ILE A 1 121 ? 7.190 -3.310 -0.073 1.00 96.62 121 ILE A N 1
ATOM 986 C CA . ILE A 1 121 ? 6.260 -4.360 0.376 1.00 96.62 121 ILE A CA 1
ATOM 987 C C . ILE A 1 121 ? 7.021 -5.472 1.098 1.00 96.62 121 ILE A C 1
ATOM 989 O O . ILE A 1 121 ? 6.553 -5.981 2.121 1.00 96.62 121 ILE A O 1
ATOM 993 N N . LYS A 1 122 ? 8.191 -5.858 0.580 1.00 95.25 122 LYS A N 1
ATOM 994 C CA . LYS A 1 122 ? 9.048 -6.866 1.206 1.00 95.25 122 LYS A CA 1
ATOM 995 C C . LYS A 1 122 ? 9.495 -6.399 2.595 1.00 95.25 122 LYS A C 1
ATOM 997 O O . LYS A 1 122 ? 9.350 -7.155 3.554 1.00 95.25 122 LYS A O 1
ATOM 1002 N N . ASP A 1 123 ? 9.955 -5.158 2.715 1.00 95.56 123 ASP A N 1
ATOM 1003 C CA . ASP A 1 123 ? 10.433 -4.585 3.975 1.00 95.56 123 ASP A CA 1
ATOM 1004 C C . ASP A 1 123 ? 9.331 -4.508 5.037 1.00 95.56 123 ASP A C 1
ATOM 1006 O O . ASP A 1 123 ? 9.551 -4.868 6.199 1.00 95.56 123 ASP A O 1
ATOM 1010 N N . ILE A 1 124 ? 8.113 -4.121 4.643 1.00 96.69 124 ILE A N 1
ATOM 1011 C CA . ILE A 1 124 ? 6.954 -4.119 5.543 1.00 96.69 124 ILE A CA 1
ATOM 1012 C C . ILE A 1 124 ? 6.580 -5.534 5.984 1.00 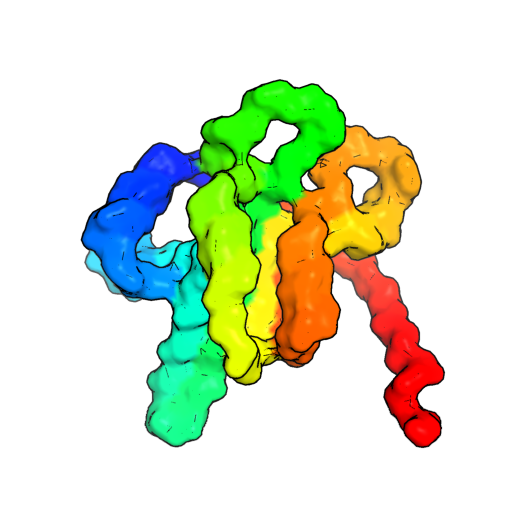96.69 124 ILE A C 1
ATOM 1014 O O . ILE A 1 124 ? 6.334 -5.760 7.172 1.00 96.69 124 ILE A O 1
ATOM 1018 N N . LEU A 1 125 ? 6.558 -6.502 5.068 1.00 95.81 125 LEU A N 1
ATOM 1019 C CA . LEU A 1 125 ? 6.257 -7.894 5.408 1.00 95.81 125 LEU A CA 1
ATOM 1020 C C . LEU A 1 125 ? 7.299 -8.490 6.359 1.00 95.81 125 LEU A C 1
ATOM 1022 O O . LEU A 1 125 ? 6.927 -9.181 7.310 1.00 95.81 125 LEU A O 1
ATOM 1026 N N . ASP A 1 126 ? 8.579 -8.198 6.142 1.00 94.69 126 ASP A N 1
ATOM 1027 C CA . ASP A 1 126 ? 9.667 -8.726 6.962 1.00 94.69 126 ASP A CA 1
ATOM 1028 C C . ASP A 1 126 ? 9.696 -8.080 8.359 1.00 94.69 126 ASP A C 1
ATOM 1030 O O . ASP A 1 126 ? 9.959 -8.777 9.347 1.00 94.69 126 ASP A O 1
ATOM 1034 N N . SER A 1 127 ? 9.368 -6.784 8.451 1.00 94.44 127 SER A N 1
ATOM 1035 C CA . SER A 1 127 ? 9.386 -6.010 9.701 1.00 94.44 127 SER A CA 1
ATOM 1036 C C . SER A 1 127 ? 8.136 -6.234 10.555 1.00 94.44 127 SER A C 1
ATOM 1038 O O . SER A 1 127 ? 8.238 -6.547 11.740 1.00 94.44 127 SER A O 1
ATOM 1040 N N . TYR A 1 128 ? 6.949 -6.097 9.959 1.00 95.69 128 TYR A N 1
ATOM 1041 C CA . TYR A 1 128 ? 5.678 -6.098 10.691 1.00 95.69 128 TYR A CA 1
ATOM 1042 C C . TYR A 1 128 ? 5.021 -7.476 10.763 1.00 95.69 128 TYR A C 1
ATOM 1044 O O . TYR A 1 128 ? 4.217 -7.715 11.663 1.00 95.69 128 TYR A O 1
ATOM 1052 N N . ARG A 1 129 ? 5.352 -8.383 9.831 1.00 95.25 129 ARG A N 1
ATOM 1053 C CA . ARG A 1 129 ? 4.828 -9.760 9.754 1.00 95.25 129 ARG A CA 1
ATOM 1054 C C . ARG A 1 129 ? 3.312 -9.851 9.991 1.00 95.25 129 ARG A C 1
ATOM 1056 O O . ARG A 1 129 ? 2.880 -10.585 10.887 1.00 95.25 129 ARG A O 1
ATOM 1063 N N . PRO A 1 130 ? 2.496 -9.115 9.213 1.00 96.38 130 PRO A N 1
ATOM 1064 C CA . PRO A 1 130 ? 1.054 -9.141 9.386 1.00 96.38 130 PRO A CA 1
ATOM 1065 C C . PRO A 1 130 ? 0.514 -10.562 9.162 1.00 96.38 130 PRO A C 1
ATOM 1067 O O . PRO A 1 130 ? 0.980 -11.260 8.260 1.00 96.38 130 PRO A O 1
ATOM 1070 N N . PRO A 1 131 ? -0.486 -11.007 9.943 1.00 95.50 131 PRO A N 1
ATOM 1071 C CA . PRO A 1 131 ? -1.088 -12.324 9.762 1.00 95.50 131 PRO A CA 1
ATOM 1072 C C . PRO A 1 131 ? -1.839 -12.459 8.430 1.00 95.50 131 PRO A C 1
ATOM 1074 O O . PRO A 1 131 ? -2.021 -13.579 7.958 1.00 95.50 131 PRO A O 1
ATOM 1077 N N . TYR A 1 132 ? -2.255 -11.345 7.817 1.00 96.00 132 TYR A N 1
ATOM 1078 C CA . TYR A 1 132 ? -2.925 -11.332 6.520 1.00 96.00 132 TYR A CA 1
ATOM 1079 C C . TYR A 1 132 ? -2.299 -10.308 5.573 1.00 96.00 132 TYR A C 1
ATOM 1081 O O . TYR A 1 132 ? -2.097 -9.146 5.933 1.00 96.00 132 TYR A O 1
ATOM 1089 N N . HIS A 1 133 ? -2.061 -10.734 4.334 1.00 94.69 133 HIS A N 1
ATOM 1090 C CA . HIS A 1 133 ? -1.622 -9.887 3.230 1.00 94.69 133 HIS A CA 1
ATOM 1091 C C . HIS A 1 133 ? -2.466 -10.189 1.992 1.00 94.69 133 HIS A C 1
ATOM 1093 O O . HIS A 1 133 ? -2.535 -11.333 1.547 1.00 94.69 133 HIS A O 1
ATOM 1099 N N . PHE A 1 134 ? -3.119 -9.161 1.455 1.00 93.38 134 PHE A N 1
ATOM 1100 C CA . PHE A 1 134 ? -3.874 -9.225 0.206 1.00 93.38 134 PHE A CA 1
ATOM 1101 C C . PHE A 1 134 ? -3.150 -8.389 -0.849 1.00 93.38 134 PHE A C 1
ATOM 1103 O O . PHE A 1 134 ? -2.876 -7.216 -0.596 1.00 93.38 134 PHE A O 1
ATOM 1110 N N . PHE A 1 135 ? -2.862 -8.976 -2.014 1.00 92.12 135 PHE A N 1
ATOM 1111 C CA . PHE A 1 135 ? -2.189 -8.299 -3.127 1.00 92.12 135 PHE A CA 1
ATOM 1112 C C . PHE A 1 135 ? -2.878 -8.535 -4.479 1.00 92.12 135 PHE A C 1
ATOM 1114 O O . PHE A 1 135 ? -3.622 -9.506 -4.638 1.00 92.12 135 PHE A O 1
ATOM 1121 N N . GLY A 1 136 ? -2.663 -7.620 -5.433 1.00 86.88 136 GLY A N 1
ATOM 1122 C CA . GLY A 1 136 ? -3.340 -7.561 -6.736 1.00 86.88 136 GLY A CA 1
ATOM 1123 C C . GLY A 1 136 ? -2.378 -7.564 -7.929 1.00 86.88 136 GLY A C 1
ATOM 1124 O O . GLY A 1 136 ? -1.372 -8.250 -7.902 1.00 86.88 136 GLY A O 1
ATOM 1125 N N . HIS A 1 137 ? -2.698 -6.833 -9.004 1.00 86.44 137 HIS A N 1
ATOM 1126 C CA . HIS A 1 137 ? -1.864 -6.612 -10.207 1.00 86.44 137 HIS A CA 1
ATOM 1127 C C . HIS A 1 137 ? -1.581 -7.819 -11.143 1.00 86.44 137 HIS A C 1
ATOM 1129 O O . HIS A 1 137 ? -1.477 -7.632 -12.357 1.00 86.44 137 HIS A O 1
ATOM 1135 N N . TYR A 1 138 ? -1.509 -9.060 -10.649 1.00 82.75 138 TYR A N 1
ATOM 1136 C CA . TYR A 1 138 ? -0.939 -10.194 -11.405 1.00 82.75 138 TYR A CA 1
ATOM 1137 C C . TYR A 1 138 ? -1.895 -10.972 -12.333 1.00 82.75 138 TYR A C 1
ATOM 1139 O O . TYR A 1 138 ? -1.457 -11.896 -13.017 1.00 82.75 138 TYR A O 1
ATOM 1147 N N . GLY A 1 139 ? -3.167 -10.571 -12.449 1.00 69.50 139 GLY A N 1
ATOM 1148 C CA . GLY A 1 139 ? -4.103 -11.094 -13.463 1.00 69.50 139 GLY A CA 1
ATOM 1149 C C . GLY A 1 139 ? -4.562 -12.549 -13.269 1.00 69.50 139 GLY A C 1
ATOM 1150 O O . GLY A 1 139 ? -5.240 -13.096 -14.137 1.00 69.50 139 GLY A O 1
ATOM 1151 N N . GLY A 1 140 ? -4.226 -13.177 -12.143 1.00 67.69 140 GLY A N 1
ATOM 1152 C CA . GLY A 1 140 ? -4.658 -14.519 -11.762 1.00 67.69 140 GLY A CA 1
ATOM 1153 C C . GLY A 1 140 ? -4.485 -14.738 -10.258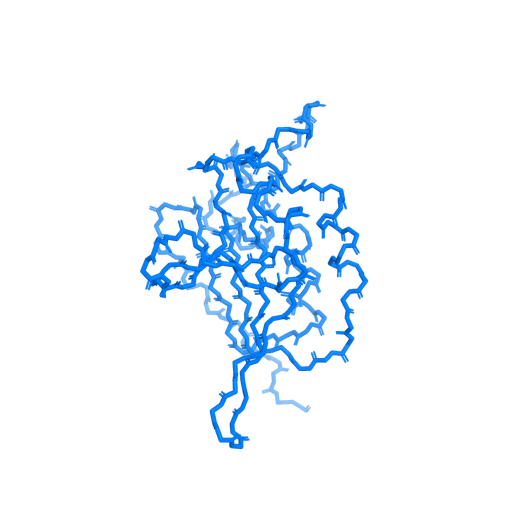 1.00 67.69 140 GLY A C 1
ATOM 1154 O O . GLY A 1 140 ? -3.830 -13.925 -9.605 1.00 67.69 140 GLY A O 1
ATOM 1155 N N . PRO A 1 141 ? -5.088 -15.794 -9.682 1.00 65.88 141 PRO A N 1
ATOM 1156 C CA . PRO A 1 141 ? -4.847 -16.132 -8.288 1.00 65.88 141 PRO A CA 1
ATOM 1157 C C . PRO A 1 141 ? -3.358 -16.441 -8.094 1.00 65.88 141 PRO A C 1
ATOM 1159 O O . PRO A 1 141 ? -2.763 -17.094 -8.964 1.00 65.88 141 PRO A O 1
ATOM 1162 N N . PRO A 1 142 ? -2.761 -16.014 -6.969 1.00 61.91 142 PRO A N 1
ATOM 1163 C CA . PRO A 1 142 ? -1.381 -16.348 -6.689 1.00 61.91 142 PRO A CA 1
ATOM 1164 C C . PRO A 1 142 ? -1.232 -17.864 -6.671 1.00 61.91 142 PRO A C 1
ATOM 1166 O O . PRO A 1 142 ? -2.078 -18.585 -6.127 1.00 61.91 142 PRO A O 1
ATOM 1169 N N . ARG A 1 143 ? -0.160 -18.381 -7.277 1.00 60.03 143 ARG A N 1
ATOM 1170 C CA . ARG A 1 143 ? 0.171 -19.793 -7.082 1.00 60.03 143 ARG A CA 1
ATOM 1171 C C . ARG A 1 143 ? 0.565 -19.912 -5.619 1.00 60.03 143 ARG A C 1
ATOM 1173 O O . ARG A 1 143 ? 1.598 -19.377 -5.234 1.00 60.03 143 ARG A O 1
ATOM 1180 N N . CYS A 1 144 ? -0.255 -20.577 -4.805 1.00 49.62 144 CYS A N 1
ATOM 1181 C CA . CYS A 1 144 ? 0.117 -20.904 -3.436 1.00 49.62 144 CYS A CA 1
ATOM 1182 C C . CYS A 1 144 ? 1.396 -21.748 -3.478 1.00 49.62 144 CYS A C 1
ATOM 1184 O O . CYS A 1 144 ? 1.340 -22.968 -3.628 1.00 49.62 144 CYS A O 1
ATOM 1186 N N . ALA A 1 145 ? 2.559 -21.111 -3.363 1.00 45.88 145 ALA A N 1
ATOM 1187 C CA . ALA A 1 145 ? 3.722 -21.797 -2.854 1.00 45.88 145 ALA A CA 1
ATOM 1188 C C . ALA A 1 145 ? 3.377 -22.112 -1.395 1.00 45.88 145 ALA A C 1
ATOM 1190 O O . ALA A 1 145 ? 2.962 -21.197 -0.674 1.00 45.88 145 ALA A O 1
ATOM 1191 N N . PRO A 1 146 ? 3.457 -23.375 -0.943 1.00 39.97 146 PRO A N 1
ATOM 1192 C CA . PRO A 1 146 ? 3.369 -23.637 0.479 1.00 39.97 146 PRO A CA 1
ATOM 1193 C C . PRO A 1 146 ? 4.401 -22.729 1.141 1.00 39.97 146 PRO A C 1
ATOM 1195 O O . PRO A 1 146 ? 5.583 -22.781 0.797 1.00 39.97 146 PRO A O 1
ATOM 1198 N N . ILE A 1 147 ? 3.944 -21.864 2.051 1.00 46.53 147 ILE A N 1
ATOM 1199 C CA . ILE A 1 147 ? 4.841 -21.240 3.014 1.00 46.53 147 ILE A CA 1
ATOM 1200 C C . ILE A 1 147 ? 5.557 -22.434 3.619 1.00 46.53 147 ILE A C 1
ATOM 1202 O O . ILE A 1 147 ? 4.919 -23.262 4.273 1.00 46.53 147 ILE A O 1
ATOM 1206 N N . ALA A 1 148 ? 6.846 -22.589 3.337 1.00 41.38 148 ALA A N 1
ATOM 1207 C CA . ALA A 1 148 ? 7.665 -23.500 4.095 1.00 41.38 148 ALA A CA 1
ATOM 1208 C C . ALA A 1 148 ? 7.651 -22.955 5.527 1.00 41.38 148 ALA A C 1
ATOM 1210 O O . ALA A 1 148 ? 8.513 -22.184 5.933 1.00 41.38 148 ALA A O 1
ATOM 1211 N N . MET A 1 149 ? 6.643 -23.352 6.306 1.00 40.12 149 MET A N 1
ATOM 1212 C CA . MET A 1 149 ? 6.642 -23.325 7.761 1.00 40.12 149 MET A CA 1
ATOM 1213 C C . MET A 1 149 ? 7.630 -24.387 8.265 1.00 40.12 149 MET A C 1
ATOM 1215 O O . MET A 1 149 ? 7.302 -25.188 9.132 1.00 40.12 149 MET A O 1
ATOM 1219 N N . ALA A 1 150 ? 8.823 -24.449 7.671 1.00 35.75 150 ALA A N 1
ATOM 1220 C CA . ALA A 1 150 ? 9.816 -25.470 7.959 1.00 35.75 150 ALA A CA 1
ATOM 1221 C C . ALA A 1 150 ? 10.683 -25.120 9.176 1.00 35.75 150 ALA A C 1
ATOM 1223 O O . ALA A 1 150 ? 11.432 -25.973 9.626 1.00 35.75 150 ALA A O 1
ATOM 1224 N N . GLU A 1 151 ? 10.559 -23.921 9.759 1.00 38.53 151 GLU A N 1
ATOM 1225 C CA . GLU A 1 151 ? 11.357 -23.532 10.935 1.00 38.53 151 GLU A CA 1
ATOM 1226 C C . GLU A 1 151 ? 10.552 -22.767 11.994 1.00 38.53 151 GLU A C 1
ATOM 1228 O O . GLU A 1 151 ? 11.035 -21.841 12.640 1.00 38.53 151 GLU A O 1
ATOM 1233 N N . ARG A 1 152 ? 9.293 -23.152 12.216 1.00 44.84 152 ARG A N 1
ATOM 1234 C CA . ARG A 1 152 ? 8.594 -22.800 13.460 1.00 44.84 152 ARG A CA 1
ATOM 1235 C C . ARG A 1 152 ? 8.331 -24.072 14.242 1.00 44.84 152 ARG A C 1
ATOM 1237 O O . ARG A 1 152 ? 7.258 -24.626 14.088 1.00 44.84 152 ARG A O 1
ATOM 1244 N N . PHE A 1 153 ? 9.356 -24.531 14.963 1.00 42.78 153 PHE A N 1
ATOM 1245 C CA . PHE A 1 153 ? 9.369 -25.253 16.250 1.00 42.78 153 PHE A CA 1
ATOM 1246 C C . PHE A 1 153 ? 10.768 -25.877 16.427 1.00 42.78 153 PHE A C 1
ATOM 1248 O O . PHE A 1 153 ? 10.970 -27.049 16.113 1.00 42.78 153 PHE A O 1
ATOM 1255 N N . GLN A 1 154 ? 11.726 -25.087 16.915 1.00 37.75 154 GLN A N 1
ATOM 1256 C CA . GLN A 1 154 ? 12.833 -25.559 17.754 1.00 37.75 154 GLN A CA 1
ATOM 1257 C C . GLN A 1 154 ? 13.011 -24.567 18.898 1.00 37.75 154 GLN A C 1
ATOM 1259 O O . GLN A 1 154 ? 12.923 -23.349 18.617 1.00 37.75 154 GLN A O 1
#

Sequence (154 aa):
MIFVRGNHEDHLWLDELEQQSEEPIIPIDAYKRVYHLKTGQPWIFQKGNEQVTILGIGRIAAPTGEENLRQGKYLQEYEVERLYQLPQQPLNILLTHDARPDFVLLERGVKSKGSTGMEEIKDILDSYRPPYHFFGHYGGPPRCAPIAMAERFQ

InterPro domains:
  IPR004843 Calcineurin-like, phosphoesterase domain [PF00149] (2-137)
  IPR029052 Metallo-dependent phosphatase-like [G3DSA:3.60.21.10] (1-143)
  IPR029052 Metallo-dependent phosphatase-like [SSF56300] (2-140)